Protein AF-A0A933WET2-F1 (afdb_monomer_lite)

Foldseek 3Di:
DQPDLPVQLVLLVVLQVVLCVVVVFHQPPPPVVSVVSSPDSPPVPSVSSNVVSNVSRVPDDD

Structure (mmCIF, N/CA/C/O backbone):
data_AF-A0A933WET2-F1
#
_entry.id   AF-A0A933WET2-F1
#
loop_
_atom_site.group_PDB
_atom_site.id
_atom_site.type_symbol
_atom_site.label_atom_id
_atom_site.label_alt_id
_atom_site.label_comp_id
_atom_site.label_asym_id
_atom_site.label_entity_id
_atom_site.label_seq_id
_atom_site.pdbx_PDB_ins_code
_atom_site.Cartn_x
_atom_site.Cartn_y
_atom_site.Cartn_z
_atom_si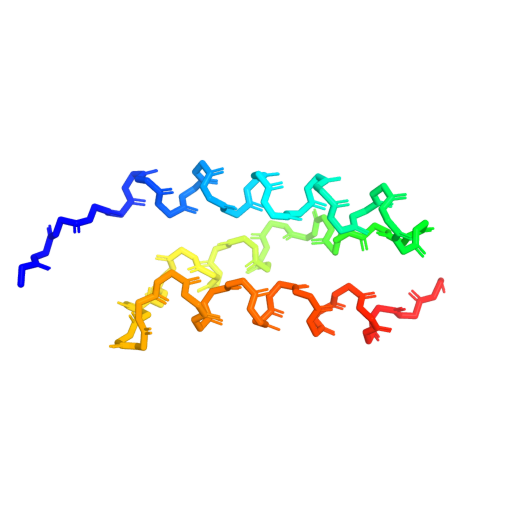te.occupancy
_atom_site.B_iso_or_equiv
_atom_site.auth_seq_id
_atom_site.auth_comp_id
_atom_site.auth_asym_id
_atom_site.auth_atom_id
_atom_site.pdbx_PDB_model_num
ATOM 1 N N . MET A 1 1 ? -12.373 -1.685 15.028 1.00 49.72 1 MET A N 1
ATOM 2 C CA . MET A 1 1 ? -12.936 -0.505 14.346 1.00 49.72 1 MET A CA 1
ATOM 3 C C . MET A 1 1 ? -12.837 -0.772 12.857 1.00 49.72 1 MET A C 1
ATOM 5 O O . MET A 1 1 ? -11.739 -0.984 12.373 1.00 49.72 1 MET A O 1
ATOM 9 N N . ARG A 1 2 ? -13.983 -0.922 12.180 1.00 52.31 2 ARG A N 1
ATOM 10 C CA . ARG A 1 2 ? -14.093 -1.151 10.727 1.00 52.31 2 ARG A CA 1
ATOM 11 C C . ARG A 1 2 ? -14.162 0.205 10.014 1.00 52.31 2 ARG A C 1
ATOM 13 O O . ARG A 1 2 ? -15.148 0.525 9.367 1.00 52.31 2 ARG A O 1
ATOM 20 N N . GLU A 1 3 ? -13.142 1.018 10.235 1.00 44.78 3 GLU A N 1
ATOM 21 C CA . GLU A 1 3 ? -12.978 2.371 9.700 1.00 44.78 3 GLU A CA 1
ATOM 22 C C . GLU A 1 3 ? -11.554 2.357 9.129 1.00 44.78 3 GLU A C 1
ATOM 24 O O . GLU A 1 3 ? -10.614 2.237 9.899 1.00 44.78 3 GLU A O 1
ATOM 29 N N . ARG A 1 4 ? -11.260 2.310 7.834 1.00 65.62 4 ARG A N 1
ATOM 30 C CA . ARG A 1 4 ? -11.892 2.901 6.663 1.00 65.62 4 ARG A CA 1
ATOM 31 C C . ARG A 1 4 ? -11.433 2.095 5.437 1.00 65.62 4 ARG A C 1
ATOM 33 O O . ARG A 1 4 ? -10.256 2.129 5.096 1.00 65.62 4 ARG A O 1
ATOM 40 N N . ARG A 1 5 ? -12.330 1.360 4.770 1.00 58.38 5 ARG A N 1
ATOM 41 C CA . ARG A 1 5 ? -11.994 0.734 3.471 1.00 58.38 5 ARG A CA 1
ATOM 42 C C . ARG A 1 5 ? -11.804 1.773 2.364 1.00 58.38 5 ARG A C 1
ATOM 44 O O . ARG A 1 5 ? -11.015 1.547 1.460 1.00 58.38 5 ARG A O 1
ATO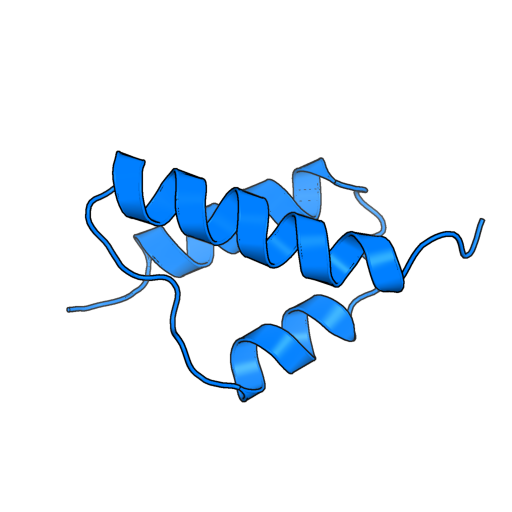M 51 N N . GLU A 1 6 ? -12.474 2.918 2.473 1.00 60.84 6 GLU A N 1
ATOM 52 C CA . GLU A 1 6 ? -12.328 4.033 1.530 1.00 60.84 6 GLU A CA 1
ATOM 53 C C . GLU A 1 6 ? -10.922 4.652 1.597 1.00 60.84 6 GLU A C 1
ATOM 55 O O . GLU A 1 6 ? -10.300 4.850 0.558 1.00 60.84 6 GLU A O 1
ATOM 60 N N . ASP A 1 7 ? -10.351 4.815 2.795 1.00 78.62 7 ASP A N 1
ATOM 61 C CA . ASP A 1 7 ? -8.968 5.288 2.952 1.00 78.62 7 ASP A CA 1
ATOM 62 C C . ASP A 1 7 ? -7.932 4.311 2.386 1.00 78.62 7 ASP A C 1
ATOM 64 O O . ASP A 1 7 ? -6.852 4.733 1.983 1.00 78.62 7 ASP A O 1
ATOM 68 N N . ILE A 1 8 ? -8.223 3.004 2.354 1.00 83.81 8 ILE A N 1
ATOM 69 C CA . ILE A 1 8 ? -7.278 2.010 1.825 1.00 83.81 8 ILE A CA 1
ATOM 70 C C . ILE A 1 8 ? -7.003 2.280 0.344 1.00 83.81 8 ILE A C 1
ATOM 72 O O . ILE A 1 8 ? -5.851 2.194 -0.071 1.00 83.81 8 ILE A O 1
ATOM 76 N N . HIS A 1 9 ? -8.016 2.665 -0.438 1.00 84.56 9 HIS A N 1
ATOM 77 C CA . HIS A 1 9 ? -7.808 3.038 -1.838 1.00 84.56 9 HIS A CA 1
ATOM 78 C C . HIS A 1 9 ? -6.856 4.231 -1.974 1.00 84.56 9 HIS A C 1
ATOM 80 O O . HIS A 1 9 ? -5.881 4.154 -2.723 1.00 84.56 9 HIS A O 1
ATOM 86 N N . GLU A 1 10 ? -7.092 5.301 -1.212 1.00 86.75 10 GLU A N 1
ATOM 87 C CA . GLU A 1 10 ? -6.241 6.496 -1.246 1.00 86.75 10 GLU A CA 1
ATOM 88 C C . GLU A 1 10 ? -4.813 6.198 -0.769 1.00 86.75 10 GLU A C 1
ATOM 90 O O . GLU A 1 10 ? -3.846 6.697 -1.345 1.00 86.75 10 GLU A O 1
ATOM 95 N N . LEU A 1 11 ? -4.661 5.343 0.246 1.00 88.56 11 LEU A N 1
ATOM 96 C CA . LEU A 1 11 ? -3.360 4.910 0.749 1.00 88.56 11 LEU A CA 1
ATOM 97 C C . LEU A 1 11 ? -2.608 4.055 -0.274 1.00 88.56 11 LEU A C 1
ATOM 99 O O . LEU A 1 11 ? -1.406 4.251 -0.451 1.00 88.56 11 LEU A O 1
ATOM 103 N N . ILE A 1 12 ? -3.294 3.144 -0.973 1.00 89.19 12 ILE A N 1
ATOM 104 C CA . ILE A 1 12 ? -2.690 2.346 -2.048 1.00 89.19 12 ILE A CA 1
ATOM 105 C C . ILE A 1 12 ? -2.147 3.261 -3.141 1.00 89.19 12 ILE A C 1
ATOM 107 O O . ILE A 1 12 ? -0.998 3.104 -3.557 1.00 89.19 12 ILE A O 1
ATOM 111 N N . ASP A 1 13 ? -2.941 4.236 -3.578 1.00 88.69 13 ASP A N 1
ATOM 112 C CA . ASP A 1 13 ? -2.521 5.176 -4.615 1.00 88.69 13 ASP A CA 1
ATOM 113 C C . ASP A 1 13 ? -1.381 6.089 -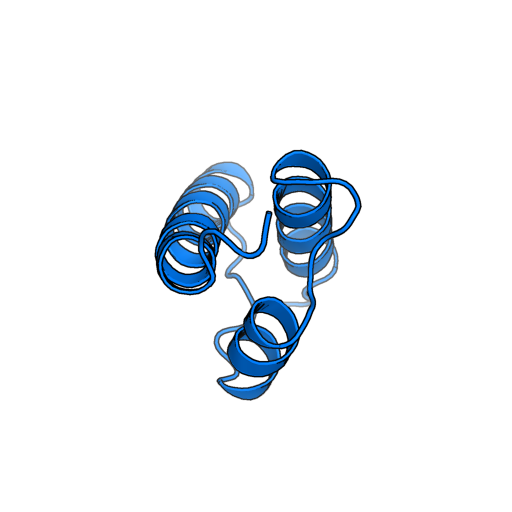4.122 1.00 88.69 13 ASP A C 1
ATOM 115 O O . ASP A 1 13 ? -0.422 6.339 -4.861 1.00 88.69 13 ASP A O 1
ATOM 119 N N . TYR A 1 14 ? -1.427 6.536 -2.862 1.00 91.06 14 TYR A N 1
ATOM 120 C CA . TYR A 1 14 ? -0.371 7.340 -2.244 1.00 91.06 14 TYR A CA 1
ATOM 121 C C . TYR A 1 14 ? 0.965 6.588 -2.171 1.00 91.06 14 TYR A C 1
ATOM 123 O O . TYR A 1 14 ? 1.975 7.072 -2.694 1.00 91.06 14 TYR A O 1
ATOM 131 N N . PHE A 1 15 ? 0.98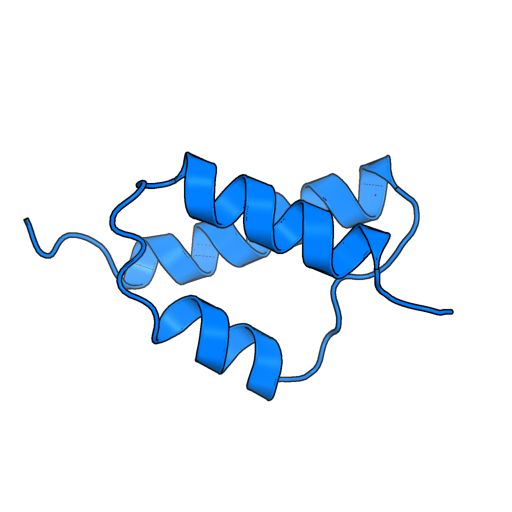5 5.397 -1.563 1.00 91.19 15 PHE A N 1
ATOM 132 C CA . PHE A 1 15 ? 2.198 4.589 -1.436 1.00 91.19 15 PHE A CA 1
ATOM 133 C C . PHE A 1 15 ? 2.690 4.113 -2.801 1.00 91.19 15 PHE A C 1
ATOM 135 O O . PHE A 1 15 ? 3.878 4.234 -3.095 1.00 91.19 15 PHE A O 1
ATOM 142 N N . GLY A 1 16 ? 1.787 3.655 -3.671 1.00 90.56 16 GLY A N 1
ATOM 143 C CA . GLY A 1 16 ? 2.126 3.230 -5.025 1.00 90.56 16 GLY A CA 1
ATOM 144 C C . GLY A 1 16 ? 2.814 4.339 -5.821 1.00 90.56 16 GLY A C 1
ATOM 145 O O . GLY A 1 16 ? 3.879 4.116 -6.396 1.00 90.56 16 GLY A O 1
ATOM 146 N N . SER A 1 17 ? 2.266 5.559 -5.799 1.00 90.00 17 SER A N 1
ATOM 147 C CA . SER A 1 17 ? 2.859 6.731 -6.462 1.00 90.00 17 SER A CA 1
ATOM 148 C C . SER A 1 17 ? 4.212 7.120 -5.865 1.00 90.00 17 SER A C 1
ATOM 150 O O . SER A 1 17 ? 5.156 7.416 -6.602 1.00 90.00 17 SER A O 1
ATOM 152 N N . ARG A 1 18 ? 4.330 7.094 -4.533 1.00 92.38 18 ARG A N 1
ATOM 153 C CA . ARG A 1 18 ? 5.575 7.404 -3.825 1.00 92.38 18 ARG A CA 1
ATOM 154 C C . ARG A 1 18 ? 6.691 6.429 -4.201 1.00 92.38 18 ARG A C 1
ATOM 156 O O . ARG A 1 18 ? 7.728 6.866 -4.692 1.00 92.38 18 ARG A O 1
ATOM 163 N N . TYR A 1 19 ? 6.462 5.128 -4.049 1.00 91.00 19 TYR A N 1
ATOM 164 C CA . TYR A 1 19 ? 7.470 4.109 -4.340 1.00 91.00 19 TYR A CA 1
ATOM 165 C C . TYR A 1 19 ? 7.760 3.974 -5.832 1.00 91.00 19 TYR A C 1
ATOM 167 O O . TYR A 1 19 ? 8.901 3.717 -6.200 1.00 91.00 19 TYR A O 1
ATOM 175 N N . THR A 1 20 ? 6.784 4.247 -6.705 1.00 87.75 20 THR A N 1
ATOM 176 C CA . THR A 1 20 ? 7.053 4.317 -8.148 1.00 87.75 20 THR A CA 1
ATOM 177 C C . THR A 1 20 ? 8.064 5.413 -8.483 1.00 87.75 20 THR A C 1
ATOM 179 O O . THR A 1 20 ? 8.943 5.214 -9.322 1.00 87.75 20 THR A O 1
ATOM 182 N N . LYS A 1 21 ? 7.984 6.563 -7.803 1.00 89.06 21 LYS A N 1
ATOM 183 C CA . LYS A 1 21 ? 8.955 7.655 -7.961 1.00 89.06 21 LYS A CA 1
ATOM 184 C C . LYS A 1 21 ? 10.304 7.342 -7.318 1.00 89.06 21 LYS A C 1
ATOM 186 O O . LYS A 1 21 ? 11.322 7.688 -7.904 1.00 89.06 21 LYS A O 1
ATOM 191 N N . GLU A 1 22 ? 10.313 6.730 -6.135 1.00 91.69 22 GLU A N 1
ATOM 192 C CA . GLU A 1 22 ? 11.543 6.434 -5.385 1.00 91.69 22 GLU A CA 1
ATOM 193 C C . GLU A 1 22 ? 12.346 5.271 -5.995 1.00 91.69 22 GLU A C 1
ATOM 195 O O . GLU A 1 22 ? 13.572 5.331 -6.036 1.00 91.69 22 GLU A O 1
ATOM 200 N N . LEU A 1 23 ? 11.671 4.230 -6.494 1.00 88.88 23 LEU A N 1
ATOM 201 C CA . LEU A 1 23 ? 12.297 3.006 -7.014 1.00 88.88 23 LEU A CA 1
ATOM 202 C C . LEU A 1 23 ? 12.401 2.974 -8.542 1.00 88.88 23 LEU A C 1
ATOM 204 O O . LEU A 1 23 ? 12.984 2.041 -9.087 1.00 88.88 23 LEU A O 1
ATOM 208 N N . HIS A 1 24 ? 11.821 3.958 -9.237 1.00 87.06 24 HIS A N 1
ATOM 209 C CA . HIS A 1 24 ? 11.703 3.982 -10.700 1.00 87.06 24 HIS A CA 1
ATOM 210 C C . HIS A 1 24 ? 11.035 2.725 -11.296 1.00 87.06 24 HIS A C 1
ATOM 212 O O . HIS A 1 24 ? 11.262 2.396 -12.457 1.00 87.06 24 HIS A O 1
ATOM 218 N N . LYS A 1 25 ? 10.184 2.047 -10.515 1.00 84.94 25 LYS A N 1
ATOM 219 C CA . LYS A 1 25 ? 9.441 0.839 -10.901 1.00 84.94 25 LYS A CA 1
ATOM 220 C C . LYS A 1 25 ? 7.950 1.046 -10.703 1.00 84.94 25 LYS A C 1
ATOM 222 O O . LYS A 1 25 ? 7.541 1.554 -9.668 1.00 84.94 25 LYS A O 1
ATOM 227 N N . ALA A 1 26 ? 7.125 0.634 -11.658 1.00 78.69 26 ALA A N 1
ATOM 228 C CA . ALA A 1 26 ? 5.682 0.770 -11.510 1.00 78.69 26 ALA A CA 1
ATOM 229 C C . ALA A 1 26 ? 5.119 -0.268 -10.529 1.00 78.69 26 ALA A C 1
ATOM 231 O O . ALA A 1 26 ? 5.481 -1.447 -10.564 1.00 78.69 26 ALA A O 1
ATOM 232 N N . LEU A 1 27 ? 4.161 0.156 -9.700 1.00 78.38 27 LEU A N 1
ATOM 233 C CA . LEU A 1 27 ? 3.229 -0.796 -9.102 1.00 78.38 27 LEU A CA 1
ATOM 234 C C . LEU A 1 27 ? 2.530 -1.552 -10.233 1.00 78.38 27 LEU A C 1
ATOM 236 O O . LEU A 1 27 ? 2.104 -0.938 -11.213 1.00 78.38 27 LEU A O 1
ATOM 240 N N . ALA A 1 28 ? 2.416 -2.874 -10.095 1.00 73.38 28 ALA A N 1
ATOM 241 C CA . ALA A 1 28 ? 1.676 -3.688 -11.044 1.00 73.38 28 ALA A CA 1
ATOM 242 C C . ALA A 1 28 ? 0.260 -3.106 -11.210 1.00 73.38 28 ALA A C 1
ATOM 244 O O . ALA A 1 28 ? -0.573 -3.196 -10.311 1.00 73.38 28 ALA A O 1
ATOM 245 N N . ASN A 1 29 ? -0.006 -2.488 -12.366 1.00 66.00 29 ASN A N 1
ATOM 246 C CA . ASN A 1 29 ? -1.269 -1.807 -12.684 1.00 66.00 29 ASN A CA 1
ATOM 247 C C . ASN A 1 29 ? -2.403 -2.786 -13.034 1.00 66.00 29 ASN A C 1
ATOM 249 O O . ASN A 1 29 ? -3.372 -2.417 -13.695 1.00 66.00 29 ASN A O 1
ATOM 253 N N . SER A 1 30 ? -2.275 -4.041 -12.613 1.00 75.19 30 SER A N 1
ATOM 254 C CA . SER A 1 30 ? -3.307 -5.053 -12.779 1.00 75.19 30 SER A CA 1
ATOM 255 C C . SER A 1 30 ? -4.462 -4.723 -11.817 1.00 75.19 30 SER A C 1
ATOM 257 O O . SER A 1 30 ? -4.223 -4.562 -10.614 1.00 75.19 30 SER A O 1
ATOM 259 N N . PRO A 1 31 ? -5.705 -4.578 -12.318 1.00 77.81 31 PRO A N 1
ATOM 260 C CA . PRO A 1 31 ? -6.890 -4.375 -11.481 1.00 77.81 31 PRO A CA 1
ATOM 261 C C . PRO A 1 31 ? -6.990 -5.401 -10.347 1.00 77.81 31 PRO A C 1
ATOM 263 O O . PRO A 1 31 ? -7.338 -5.056 -9.222 1.00 77.81 31 PRO A O 1
ATOM 266 N N . GLU A 1 32 ? -6.564 -6.635 -10.618 1.00 83.00 32 GLU A N 1
ATOM 267 C CA . GLU A 1 32 ? -6.557 -7.743 -9.670 1.00 83.00 32 GLU A CA 1
ATOM 268 C C . GLU A 1 32 ? -5.675 -7.462 -8.442 1.00 83.00 32 GLU A C 1
ATOM 270 O O . GLU A 1 32 ? -6.047 -7.811 -7.323 1.00 83.00 32 GLU A O 1
ATOM 275 N N . VAL A 1 33 ? -4.528 -6.791 -8.612 1.00 84.00 33 VAL A N 1
ATOM 276 C CA . VAL A 1 33 ? -3.646 -6.422 -7.489 1.00 84.00 33 VAL A CA 1
ATOM 277 C C . VAL A 1 33 ? -4.330 -5.407 -6.579 1.00 84.00 33 VAL A C 1
ATOM 279 O O . VAL A 1 33 ? -4.310 -5.562 -5.357 1.00 84.00 33 VAL A O 1
ATOM 282 N N . LYS A 1 34 ? -4.971 -4.385 -7.159 1.00 83.94 34 LYS A N 1
ATOM 283 C CA . LYS A 1 34 ? -5.713 -3.384 -6.382 1.00 83.94 34 LYS A CA 1
ATOM 284 C C . LYS A 1 34 ? -6.886 -4.020 -5.639 1.00 83.94 34 LYS A C 1
ATOM 286 O O . LYS A 1 34 ? -7.053 -3.746 -4.453 1.00 83.94 34 LYS A O 1
ATOM 291 N N . ASP A 1 35 ? -7.632 -4.909 -6.287 1.00 86.06 35 ASP A N 1
ATOM 292 C CA . ASP A 1 35 ? -8.755 -5.611 -5.662 1.00 86.06 35 ASP A CA 1
ATOM 293 C C . ASP A 1 35 ? -8.301 -6.472 -4.475 1.00 86.06 35 ASP A C 1
ATOM 295 O O . ASP A 1 35 ? -8.920 -6.438 -3.409 1.00 86.06 35 ASP A O 1
ATOM 299 N N . ILE A 1 36 ? -7.174 -7.182 -4.608 1.00 87.06 36 ILE A N 1
ATOM 300 C CA . ILE A 1 36 ? -6.588 -7.962 -3.509 1.00 87.06 36 ILE A CA 1
ATOM 301 C C . ILE A 1 36 ? -6.228 -7.048 -2.334 1.00 87.06 36 ILE A C 1
ATOM 303 O O . ILE A 1 36 ? -6.641 -7.322 -1.204 1.00 87.06 36 ILE A O 1
ATOM 307 N N . LEU A 1 37 ? -5.511 -5.950 -2.590 1.00 87.19 37 LEU A N 1
ATOM 308 C CA . LEU A 1 37 ? -5.082 -5.015 -1.545 1.00 87.19 37 LEU A CA 1
ATOM 309 C C . LEU A 1 37 ? -6.273 -4.375 -0.811 1.00 87.19 37 LEU A C 1
ATOM 311 O O . LEU A 1 37 ? -6.187 -4.110 0.383 1.00 87.19 37 LEU A O 1
ATOM 315 N N . VAL A 1 38 ? -7.391 -4.153 -1.497 1.00 86.38 38 VAL A N 1
ATOM 316 C CA . VAL A 1 38 ? -8.607 -3.548 -0.923 1.00 86.38 38 VAL A CA 1
ATOM 317 C C . VAL A 1 38 ? -9.451 -4.571 -0.167 1.00 86.38 38 VAL A C 1
ATOM 319 O O . VAL A 1 38 ? -10.108 -4.236 0.820 1.00 86.38 38 VAL A O 1
ATOM 322 N N . SER A 1 39 ? -9.440 -5.825 -0.620 1.00 85.94 39 SER A N 1
ATOM 323 C CA . SER A 1 39 ? -10.181 -6.921 0.008 1.00 85.94 39 SER A CA 1
ATOM 324 C C . SER A 1 39 ? -9.576 -7.383 1.338 1.00 85.94 39 SER A C 1
ATOM 326 O O . SER A 1 39 ? -10.270 -8.018 2.135 1.00 85.94 39 SER A O 1
ATOM 328 N N . TYR A 1 40 ? -8.303 -7.066 1.587 1.00 84.81 40 TYR A N 1
ATOM 329 C CA . TYR A 1 40 ? -7.595 -7.446 2.803 1.00 84.81 40 TYR A CA 1
AT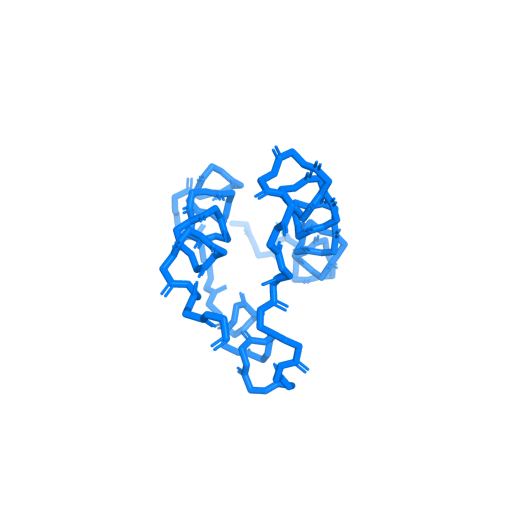OM 330 C C . TYR A 1 40 ? -7.851 -6.448 3.943 1.00 84.81 40 TYR A C 1
ATOM 332 O O . TYR A 1 40 ? -7.834 -5.236 3.750 1.00 84.81 40 TYR A O 1
ATOM 340 N N . ASP A 1 41 ? -8.070 -6.953 5.160 1.00 79.00 41 ASP A N 1
ATOM 341 C CA . ASP A 1 41 ? -8.442 -6.118 6.315 1.00 79.00 41 ASP A CA 1
ATOM 342 C C . ASP A 1 41 ? -7.234 -5.441 7.017 1.00 79.00 41 ASP A C 1
ATOM 344 O O . ASP A 1 41 ? -7.438 -4.711 7.984 1.00 79.00 41 ASP A O 1
ATOM 348 N N . TRP A 1 42 ? -5.993 -5.671 6.558 1.00 84.81 42 TRP A N 1
ATOM 349 C CA . TRP A 1 42 ? -4.740 -5.081 7.085 1.00 84.81 42 TRP A CA 1
ATOM 350 C C . TRP A 1 42 ? -4.661 -5.010 8.624 1.00 84.81 42 TRP A C 1
ATOM 352 O O . TRP A 1 42 ? -4.584 -3.918 9.200 1.00 84.81 42 TRP A O 1
ATOM 362 N N . PRO A 1 43 ? -4.670 -6.158 9.330 1.00 75.56 43 PRO A N 1
ATOM 363 C CA . PRO A 1 43 ? -4.652 -6.198 10.795 1.00 75.56 43 PRO A CA 1
ATOM 364 C C . PRO A 1 43 ? -3.405 -5.538 11.414 1.00 75.56 43 PRO A C 1
ATOM 366 O O . PRO A 1 43 ? -3.453 -5.092 12.561 1.00 75.56 43 PRO A O 1
ATOM 369 N N . GLY A 1 44 ? -2.299 -5.444 10.670 1.00 74.25 44 GLY A N 1
ATOM 370 C CA . GLY A 1 44 ? -1.078 -4.726 11.037 1.00 74.25 44 GLY A CA 1
ATOM 371 C C . GLY A 1 44 ? -1.134 -3.206 10.820 1.00 74.25 44 GLY A C 1
ATOM 372 O O . GLY A 1 44 ? -0.138 -2.519 11.069 1.00 74.25 44 GLY A O 1
ATOM 373 N N . ASN A 1 45 ? -2.294 -2.660 10.436 1.00 81.50 45 ASN A N 1
ATOM 374 C CA . ASN A 1 45 ? -2.548 -1.252 10.117 1.00 81.50 45 ASN A CA 1
ATOM 375 C C . ASN A 1 45 ? -1.809 -0.766 8.851 1.00 81.50 45 ASN A C 1
ATOM 377 O O . ASN A 1 45 ? -1.304 -1.540 8.043 1.00 81.50 45 ASN A O 1
ATOM 381 N N . ILE A 1 46 ? -1.712 0.559 8.708 1.00 84.69 46 ILE A N 1
ATOM 382 C CA . ILE A 1 46 ? -1.129 1.275 7.563 1.00 84.69 46 ILE A CA 1
ATOM 383 C C . ILE A 1 46 ? 0.309 0.825 7.241 1.00 84.69 46 ILE A C 1
ATOM 385 O O . ILE A 1 46 ? 0.677 0.770 6.073 1.00 84.69 46 ILE A O 1
ATOM 389 N N . ARG A 1 47 ? 1.114 0.452 8.247 1.00 87.69 47 ARG A N 1
ATOM 390 C CA . ARG A 1 47 ? 2.492 -0.027 8.020 1.00 87.69 47 ARG A CA 1
ATOM 391 C C . ARG A 1 47 ? 2.552 -1.360 7.280 1.00 87.69 47 ARG A C 1
ATOM 393 O O . ARG A 1 47 ? 3.492 -1.597 6.532 1.00 87.69 47 ARG A O 1
ATOM 400 N N . GLU A 1 48 ? 1.589 -2.248 7.515 1.00 90.25 48 GLU A N 1
ATOM 401 C CA . GLU A 1 48 ? 1.541 -3.532 6.812 1.00 90.25 48 GLU A CA 1
ATOM 402 C C . GLU A 1 48 ? 1.200 -3.320 5.332 1.00 90.25 48 GLU A C 1
ATOM 404 O O . GLU A 1 48 ? 1.848 -3.911 4.469 1.00 90.25 48 GLU A O 1
ATOM 409 N N . LEU A 1 49 ? 0.266 -2.404 5.051 1.00 89.06 49 LEU A N 1
ATOM 410 C CA . LEU A 1 49 ? -0.078 -1.969 3.697 1.00 89.06 49 LEU A CA 1
ATOM 411 C C . LEU A 1 49 ? 1.123 -1.333 2.977 1.00 89.06 49 LEU A C 1
ATOM 413 O O . LEU A 1 49 ? 1.443 -1.733 1.860 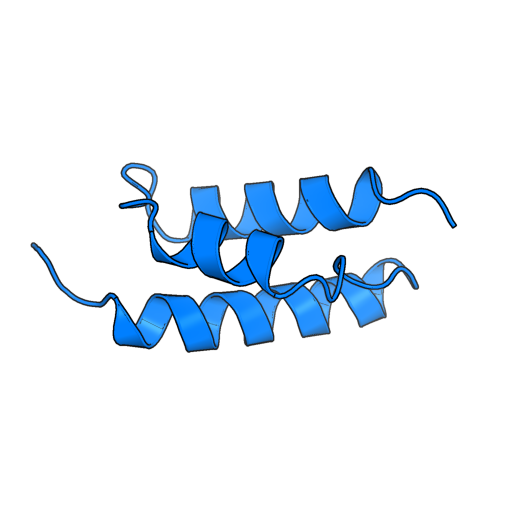1.00 89.06 49 LEU A O 1
ATOM 417 N N . GLU A 1 50 ? 1.809 -0.383 3.622 1.00 91.31 50 GLU A N 1
ATOM 418 C CA . GLU A 1 50 ? 3.005 0.285 3.081 1.00 91.31 50 GLU A CA 1
ATOM 419 C C . GLU A 1 50 ? 4.089 -0.738 2.698 1.00 91.31 50 GLU A C 1
ATOM 421 O O . GLU A 1 50 ? 4.528 -0.772 1.548 1.00 91.31 50 GLU A O 1
ATOM 426 N N . ASN A 1 51 ? 4.434 -1.644 3.621 1.00 91.94 51 ASN A N 1
ATOM 427 C CA . ASN A 1 51 ? 5.436 -2.687 3.388 1.00 91.94 51 ASN A CA 1
ATOM 428 C C . ASN A 1 51 ? 5.042 -3.650 2.259 1.00 91.94 51 ASN A C 1
ATOM 430 O O . ASN A 1 51 ? 5.906 -4.116 1.515 1.00 91.94 51 ASN A O 1
ATOM 434 N N . ALA A 1 52 ? 3.758 -4.005 2.148 1.00 91.62 52 ALA A N 1
ATOM 435 C CA . ALA A 1 52 ? 3.278 -4.892 1.094 1.00 91.62 52 ALA A CA 1
ATOM 436 C C . ALA A 1 52 ? 3.398 -4.234 -0.285 1.00 91.62 52 ALA A C 1
ATOM 438 O O . ALA A 1 52 ? 3.897 -4.865 -1.215 1.00 91.62 52 ALA A O 1
ATOM 439 N N . ILE A 1 53 ? 3.002 -2.964 -0.404 1.00 90.69 53 ILE A N 1
ATOM 440 C CA . ILE A 1 53 ? 3.110 -2.188 -1.647 1.00 90.69 53 ILE A CA 1
ATOM 441 C C . ILE A 1 53 ? 4.572 -2.023 -2.061 1.00 90.69 53 ILE A C 1
ATOM 443 O O . ILE A 1 53 ? 4.902 -2.274 -3.221 1.00 90.69 53 ILE A O 1
ATOM 447 N N . GLU A 1 54 ? 5.453 -1.665 -1.123 1.00 91.88 54 GLU A N 1
ATOM 448 C CA . GLU A 1 54 ? 6.894 -1.584 -1.377 1.00 91.88 54 GLU A CA 1
ATOM 449 C C . GLU A 1 54 ? 7.425 -2.918 -1.918 1.00 91.88 54 GLU A C 1
ATOM 451 O O . GLU A 1 54 ? 8.074 -2.957 -2.964 1.00 91.88 54 GLU A O 1
ATOM 456 N N . ARG A 1 55 ? 7.088 -4.034 -1.259 1.00 90.81 55 ARG A N 1
ATOM 457 C CA . ARG A 1 55 ? 7.506 -5.373 -1.693 1.00 90.81 55 ARG A CA 1
ATOM 458 C C . ARG A 1 55 ? 7.009 -5.728 -3.085 1.00 90.81 55 ARG A C 1
ATOM 460 O O . ARG A 1 55 ? 7.786 -6.285 -3.853 1.00 90.81 55 ARG A O 1
ATOM 467 N N . ILE A 1 56 ? 5.748 -5.433 -3.401 1.00 90.25 56 ILE A N 1
ATOM 468 C CA . ILE A 1 56 ? 5.182 -5.692 -4.730 1.00 90.25 56 ILE A CA 1
ATOM 469 C C . ILE A 1 56 ? 6.001 -4.946 -5.784 1.00 90.25 56 ILE A C 1
ATOM 471 O O . ILE A 1 56 ? 6.425 -5.561 -6.750 1.00 90.25 56 ILE A O 1
ATOM 475 N N . ILE A 1 57 ? 6.296 -3.661 -5.570 1.00 88.69 57 ILE A N 1
ATOM 476 C CA . ILE A 1 57 ? 7.058 -2.841 -6.525 1.00 88.69 57 ILE A CA 1
ATOM 477 C C . ILE A 1 57 ? 8.505 -3.328 -6.667 1.00 88.69 57 ILE A C 1
ATOM 479 O O . ILE A 1 57 ? 9.028 -3.394 -7.777 1.00 88.69 57 ILE A O 1
ATOM 483 N N . VAL A 1 58 ? 9.162 -3.689 -5.561 1.00 89.00 58 VAL A N 1
ATOM 484 C CA . VAL A 1 58 ? 10.538 -4.213 -5.583 1.00 89.00 58 VAL A CA 1
ATOM 485 C C . VAL A 1 58 ? 10.617 -5.529 -6.363 1.00 89.00 58 VAL A C 1
ATOM 487 O O . VAL A 1 58 ? 11.560 -5.715 -7.139 1.00 89.00 58 VAL A O 1
ATOM 490 N N . LEU A 1 59 ? 9.630 -6.411 -6.163 1.00 87.62 59 LEU A N 1
ATOM 491 C CA . LEU A 1 59 ? 9.545 -7.738 -6.779 1.00 87.62 59 LEU A CA 1
ATOM 492 C C . LEU A 1 59 ? 8.949 -7.733 -8.191 1.00 87.62 59 LEU A C 1
ATOM 494 O O . LEU A 1 59 ? 9.077 -8.745 -8.874 1.00 87.62 59 LEU A O 1
ATOM 498 N N . SER A 1 60 ? 8.327 -6.639 -8.637 1.00 82.19 60 SER A N 1
ATOM 499 C CA . SER A 1 60 ? 7.938 -6.479 -10.038 1.00 82.19 60 SER A CA 1
ATOM 500 C C . SER A 1 60 ? 9.181 -6.600 -10.925 1.00 82.19 60 SER A C 1
ATOM 502 O O . SER A 1 60 ? 10.154 -5.844 -10.778 1.00 82.19 60 SER A O 1
ATOM 504 N N . GLU A 1 61 ? 9.148 -7.586 -11.816 1.00 68.00 61 GLU A N 1
ATOM 505 C CA . GLU A 1 61 ? 10.087 -7.735 -12.927 1.00 68.00 61 GLU A CA 1
ATOM 506 C C . GLU A 1 61 ? 9.688 -6.754 -14.047 1.00 68.00 61 GLU A C 1
ATOM 508 O O . GLU A 1 61 ? 8.503 -6.432 -14.179 1.00 68.00 61 GLU A O 1
ATOM 513 N N . ASP A 1 62 ? 10.678 -6.227 -14.778 1.00 60.19 62 ASP A N 1
ATOM 514 C CA . ASP A 1 62 ? 10.476 -5.277 -15.890 1.00 60.19 62 ASP A CA 1
ATOM 515 C C . ASP A 1 62 ? 9.744 -5.904 -17.092 1.00 60.19 62 ASP A C 1
ATOM 517 O O . ASP A 1 62 ? 10.012 -7.089 -17.408 1.00 60.19 62 ASP A O 1
#

Sequence (62 aa):
MRERREDIHELIDYFGSRYTKELHKALANSPEVKDILVSYDWPGNIRELENAIERIIVLSED

Radius of gyration: 11.29 Å; chains: 1; bounding box: 26×16×30 Å

pLDDT: mean 82.04, std 11.16, range [44.78, 92.38]

Secondary structure (DSSP, 8-state):
----HHHHHHHHHHHHHHHHHHHS------HHHHHHHHHS--TT-HHHHHHHHHHHHHH---